Protein AF-A0A1H4XWS0-F1 (afdb_monomer_lite)

Organism: NCBI:txid1437360

Sequence (73 aa):
MTDTSRKRMPGAECSVSVMFVCEGCKTVYEASQIPLPATSHFRCELCDGIVHRWSGSYDYVQWKSFPRSWGGR

Foldseek 3Di:
DDDPPPPDDPPDPPFDWDWWAQPPPRKIKIWTKDQQFDFAFDADPPPRGTGDTDGGRIDTDDIDIDPPVPDDD

Secondary structure (DSSP, 8-state):
---------TT----EEEEEE-TTT--EEEEEEES--EEEEEE-TTT--EEEEEEES-EEEEEEEE-TTS---

Radius of gyration: 16.76 Å; chains: 1; bounding box: 35×31×52 Å

Structure (mmCIF, N/CA/C/O backbone):
data_AF-A0A1H4XWS0-F1
#
_entry.id   AF-A0A1H4XWS0-F1
#
loop_
_atom_site.group_PDB
_atom_site.id
_atom_site.type_symbol
_atom_site.label_atom_id
_atom_site.label_alt_id
_atom_site.label_comp_id
_atom_site.label_asym_id
_atom_site.label_entity_id
_atom_site.label_seq_id
_atom_site.pdbx_PDB_ins_code
_atom_site.Cartn_x
_atom_site.Cartn_y
_atom_site.Cartn_z
_atom_site.occupancy
_atom_site.B_iso_or_equiv
_atom_site.auth_seq_id
_atom_site.auth_comp_id
_atom_site.auth_asym_id
_atom_site.auth_atom_id
_atom_site.pdbx_PDB_model_num
ATOM 1 N N . MET A 1 1 ? 18.508 19.329 -35.467 1.00 39.34 1 MET A N 1
ATOM 2 C CA . MET A 1 1 ? 18.613 18.130 -34.610 1.00 39.34 1 MET A CA 1
ATOM 3 C C . MET A 1 1 ? 18.884 18.610 -33.191 1.00 39.34 1 MET A C 1
ATOM 5 O O . MET A 1 1 ? 20.025 18.912 -32.879 1.00 39.34 1 MET A O 1
ATOM 9 N N . THR A 1 2 ? 17.855 18.824 -32.372 1.00 45.03 2 THR A N 1
ATOM 10 C CA . THR A 1 2 ? 18.041 19.252 -30.975 1.00 45.03 2 THR A CA 1
ATOM 11 C C . THR A 1 2 ? 18.050 18.024 -30.076 1.00 45.03 2 THR A C 1
ATOM 13 O O . THR A 1 2 ? 17.006 17.451 -29.765 1.00 45.03 2 THR A O 1
ATOM 16 N N . ASP A 1 3 ? 19.262 17.617 -29.710 1.00 46.06 3 ASP A N 1
ATOM 17 C CA . ASP A 1 3 ? 19.566 16.636 -28.676 1.00 46.06 3 ASP A CA 1
ATOM 18 C C . ASP A 1 3 ? 18.967 17.104 -27.342 1.00 46.06 3 ASP A C 1
ATOM 20 O O . ASP A 1 3 ? 19.433 18.056 -26.719 1.00 46.06 3 ASP A O 1
ATOM 24 N N . THR A 1 4 ? 17.869 16.473 -26.926 1.00 56.31 4 THR A N 1
ATOM 25 C CA . THR A 1 4 ? 17.240 16.742 -25.627 1.00 56.31 4 THR A CA 1
ATOM 26 C C . THR A 1 4 ? 17.837 15.781 -24.609 1.00 56.31 4 THR A C 1
ATOM 28 O O . THR A 1 4 ? 17.167 14.884 -24.096 1.00 56.31 4 THR A O 1
ATOM 31 N N . SER A 1 5 ? 19.136 15.933 -24.352 1.00 57.34 5 SER A N 1
ATOM 32 C CA . SER A 1 5 ? 19.833 15.162 -23.331 1.00 57.34 5 SER A CA 1
ATOM 33 C C . SER A 1 5 ? 19.313 15.587 -21.957 1.00 57.34 5 SER A C 1
ATOM 35 O O . SER A 1 5 ? 19.709 16.611 -21.393 1.00 57.34 5 SER A O 1
ATOM 37 N N . ARG A 1 6 ? 18.350 14.821 -21.422 1.00 63.50 6 ARG A N 1
ATOM 38 C CA . ARG A 1 6 ? 17.953 14.904 -20.012 1.00 63.50 6 ARG A CA 1
ATOM 39 C C . ARG A 1 6 ? 19.196 14.598 -19.187 1.00 63.50 6 ARG A C 1
ATOM 41 O O . ARG A 1 6 ? 19.568 13.437 -19.029 1.00 63.50 6 ARG A O 1
ATOM 48 N N . LYS A 1 7 ? 19.827 15.648 -18.662 1.00 60.94 7 LYS A N 1
ATOM 49 C CA . LYS A 1 7 ? 20.876 15.544 -17.649 1.00 60.94 7 LYS A CA 1
ATOM 50 C C . LYS A 1 7 ? 20.310 14.720 -16.493 1.00 60.94 7 LYS A C 1
ATOM 52 O O . LYS A 1 7 ? 19.445 15.192 -15.759 1.00 60.94 7 LYS A O 1
ATOM 57 N N . ARG A 1 8 ? 20.750 13.465 -16.371 1.00 57.88 8 ARG A N 1
ATOM 58 C CA . ARG A 1 8 ? 20.517 12.665 -15.168 1.00 57.88 8 ARG A CA 1
ATOM 59 C C . ARG A 1 8 ? 21.225 13.403 -14.040 1.00 57.88 8 ARG A C 1
ATOM 61 O O . ARG A 1 8 ? 22.448 13.497 -14.065 1.00 57.88 8 ARG A O 1
ATOM 68 N N . MET A 1 9 ? 20.461 13.972 -13.113 1.00 58.34 9 MET A N 1
ATOM 69 C CA . MET A 1 9 ? 21.012 14.490 -11.866 1.00 58.34 9 MET A CA 1
ATOM 70 C C . MET A 1 9 ? 21.552 13.284 -11.088 1.00 58.34 9 MET A C 1
ATOM 72 O O . MET A 1 9 ? 20.760 12.414 -10.719 1.00 58.34 9 MET A O 1
ATOM 76 N N . PRO A 1 10 ? 22.872 13.163 -10.875 1.00 53.53 10 PRO A N 1
ATOM 77 C CA . PRO A 1 10 ? 23.404 12.124 -10.013 1.00 53.53 10 PRO A CA 1
ATOM 78 C C . PRO A 1 10 ? 23.105 12.542 -8.570 1.00 53.53 10 PRO A C 1
ATOM 80 O O . PRO A 1 10 ? 23.583 13.582 -8.127 1.00 53.53 10 PRO A O 1
ATOM 83 N N . GLY A 1 11 ? 22.292 11.762 -7.855 1.00 52.69 11 GLY A N 1
ATOM 84 C CA . GLY A 1 11 ? 22.094 11.931 -6.408 1.00 52.69 11 GLY A CA 1
ATOM 85 C C . GLY A 1 11 ? 20.677 12.256 -5.934 1.00 52.69 11 GLY A C 1
ATOM 86 O O . GLY A 1 11 ? 20.477 12.386 -4.733 1.00 52.69 11 GLY A O 1
ATOM 87 N N . ALA A 1 12 ? 19.689 12.342 -6.826 1.00 52.88 12 ALA A N 1
ATOM 88 C CA . ALA A 1 12 ? 18.281 12.340 -6.438 1.00 52.88 12 ALA A CA 1
ATOM 89 C C . ALA A 1 12 ? 17.609 11.102 -7.037 1.00 52.88 12 ALA A C 1
ATOM 91 O O . ALA A 1 12 ? 17.095 11.139 -8.155 1.00 52.88 12 ALA A O 1
ATOM 92 N N . GLU A 1 13 ? 17.623 9.984 -6.312 1.00 61.19 13 GLU A N 1
ATOM 93 C CA . GLU A 1 13 ? 16.570 8.990 -6.508 1.00 61.19 13 GLU A CA 1
ATOM 94 C C . GLU A 1 13 ? 15.262 9.685 -6.123 1.00 61.19 13 GLU A C 1
ATOM 96 O O . GLU A 1 13 ? 14.977 9.885 -4.946 1.00 61.19 13 GLU A O 1
ATOM 101 N N . CYS A 1 14 ? 14.502 10.159 -7.116 1.00 64.06 14 CYS A N 1
ATOM 102 C CA . CYS A 1 14 ? 13.154 10.663 -6.890 1.00 64.06 14 CYS A CA 1
ATOM 103 C C . CYS A 1 14 ? 12.294 9.488 -6.414 1.00 64.06 14 CYS A C 1
ATOM 105 O O . CYS A 1 14 ? 11.700 8.782 -7.228 1.00 64.06 14 CYS A O 1
ATOM 107 N N . SER A 1 15 ? 12.268 9.246 -5.105 1.00 76.69 15 SER A N 1
ATOM 108 C CA . SER A 1 15 ? 11.373 8.269 -4.503 1.00 76.69 15 SER A CA 1
ATOM 109 C C . SER A 1 15 ? 9.943 8.775 -4.655 1.00 76.69 15 SER A C 1
ATOM 111 O O . SER A 1 15 ? 9.622 9.891 -4.243 1.00 76.69 15 SER A O 1
ATOM 113 N N . VAL A 1 16 ? 9.084 7.968 -5.270 1.00 93.44 16 VAL A N 1
ATOM 114 C CA . VAL A 1 16 ? 7.666 8.291 -5.423 1.00 93.44 16 VAL A CA 1
ATOM 115 C C . VAL A 1 16 ? 6.944 7.822 -4.163 1.00 93.44 16 VAL A C 1
ATOM 117 O O . VAL A 1 16 ? 6.847 6.620 -3.930 1.00 93.44 16 VAL A O 1
ATOM 120 N N . SER A 1 17 ? 6.440 8.752 -3.351 1.00 95.44 17 SER A N 1
ATOM 121 C CA . SER A 1 17 ? 5.537 8.427 -2.237 1.00 95.44 17 SER A CA 1
ATOM 122 C C . SER A 1 17 ? 4.115 8.209 -2.756 1.00 95.44 17 SER A C 1
ATOM 124 O O . SER A 1 17 ? 3.593 9.024 -3.519 1.00 95.44 17 SER A O 1
ATOM 126 N N . VAL A 1 18 ? 3.469 7.127 -2.325 1.00 96.88 18 VAL A N 1
ATOM 127 C CA . VAL A 1 18 ? 2.091 6.772 -2.689 1.00 96.88 18 VAL A CA 1
ATOM 128 C C . VAL A 1 18 ? 1.259 6.601 -1.425 1.00 96.88 18 VAL A C 1
ATOM 130 O O . VAL A 1 18 ? 1.680 5.934 -0.482 1.00 96.88 18 VAL A O 1
ATOM 133 N N . MET A 1 19 ? 0.067 7.201 -1.417 1.00 97.56 19 MET A N 1
ATOM 134 C CA . MET A 1 19 ? -0.857 7.148 -0.286 1.00 97.56 19 MET A CA 1
ATOM 135 C C . MET A 1 19 ? -1.945 6.102 -0.526 1.00 97.56 19 MET A C 1
ATOM 137 O O . MET A 1 19 ? -2.622 6.124 -1.554 1.00 97.56 19 MET A O 1
ATOM 141 N N . PHE A 1 20 ? -2.151 5.227 0.451 1.00 97.19 20 PHE A N 1
ATOM 142 C CA . PHE A 1 20 ? -3.199 4.213 0.468 1.00 97.19 20 PHE A CA 1
ATOM 143 C C . PHE A 1 20 ? -4.101 4.405 1.684 1.00 97.19 20 PHE A C 1
ATOM 145 O O . PHE A 1 20 ? -3.664 4.872 2.733 1.00 97.19 20 PHE A O 1
ATOM 152 N N . VAL A 1 21 ? -5.371 4.023 1.569 1.00 96.69 21 VAL A N 1
ATOM 153 C CA . VAL A 1 21 ? -6.325 4.086 2.682 1.00 96.69 21 VAL A CA 1
ATOM 154 C C . VAL A 1 21 ? -6.845 2.685 2.954 1.00 96.69 21 VAL A C 1
ATOM 156 O O . VAL A 1 21 ? -7.365 2.033 2.055 1.00 96.69 21 VAL A O 1
ATOM 159 N N . CYS A 1 22 ? -6.734 2.227 4.201 1.00 96.75 22 CYS A N 1
ATOM 160 C CA . CYS A 1 22 ? -7.358 0.978 4.618 1.00 96.75 22 CYS A CA 1
ATOM 161 C C . CYS A 1 22 ? -8.883 1.102 4.532 1.00 96.75 22 CYS A C 1
ATOM 163 O O . CYS A 1 22 ? -9.480 1.954 5.193 1.00 96.75 22 CYS A O 1
ATOM 165 N N . GLU A 1 23 ? -9.543 0.232 3.772 1.00 95.56 23 GLU A N 1
ATOM 166 C CA . GLU A 1 23 ? -11.000 0.287 3.632 1.00 95.56 23 GLU A CA 1
ATOM 167 C C . GLU A 1 23 ? -11.745 -0.095 4.918 1.00 95.56 23 GLU A C 1
ATOM 169 O O . GLU A 1 23 ? -12.844 0.415 5.138 1.00 95.56 23 GLU A O 1
ATOM 174 N N . GLY A 1 24 ? -11.139 -0.915 5.784 1.00 94.50 24 GLY A N 1
ATOM 175 C CA . GLY A 1 24 ? -11.728 -1.357 7.051 1.00 94.50 24 GLY A CA 1
ATOM 176 C C . GLY A 1 24 ? -11.749 -0.262 8.120 1.00 94.50 24 GLY A C 1
ATOM 177 O O . GLY A 1 24 ? -12.812 0.201 8.521 1.00 94.50 24 GLY A O 1
ATOM 178 N N . CYS A 1 25 ? -10.574 0.182 8.577 1.00 94.00 25 CYS A N 1
ATOM 179 C CA . CYS A 1 25 ? -10.447 1.131 9.695 1.00 94.00 25 CYS A CA 1
ATOM 180 C C . CYS A 1 25 ? -10.141 2.581 9.277 1.00 94.00 25 CYS A C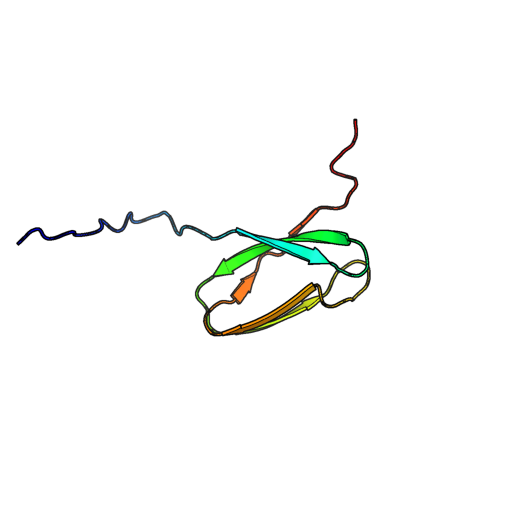 1
ATOM 182 O O . CYS A 1 25 ? -10.039 3.459 10.132 1.00 94.00 25 CYS A O 1
ATOM 184 N N . LYS A 1 26 ? -10.002 2.850 7.969 1.00 94.06 26 LYS A N 1
ATOM 185 C CA . LYS A 1 26 ? -9.726 4.180 7.386 1.00 94.06 26 LYS A CA 1
ATOM 186 C C . LYS A 1 26 ? -8.385 4.810 7.781 1.00 94.06 26 LYS A C 1
ATOM 188 O O . LYS A 1 26 ? -8.190 6.003 7.551 1.00 94.06 26 LYS A O 1
ATOM 193 N N . THR A 1 27 ? -7.455 4.030 8.328 1.00 94.81 27 THR A N 1
ATOM 194 C CA . THR A 1 27 ? -6.065 4.464 8.518 1.00 94.81 27 THR A CA 1
ATOM 19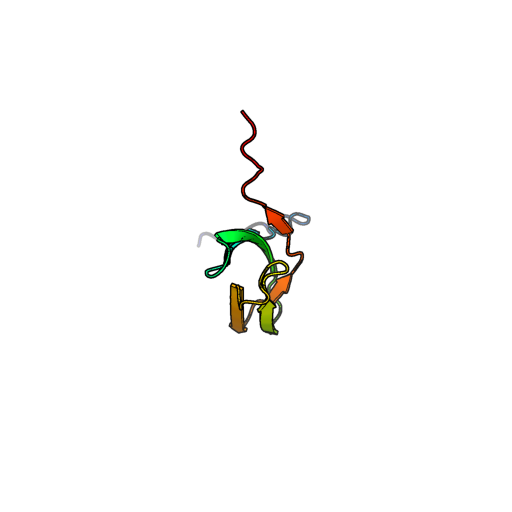5 C C . THR A 1 27 ? -5.401 4.710 7.171 1.00 94.81 27 THR A C 1
ATOM 197 O O . THR A 1 27 ? -5.554 3.917 6.239 1.00 94.81 27 THR A O 1
ATOM 200 N N . VAL A 1 28 ? -4.673 5.820 7.082 1.00 96.25 28 VAL A N 1
ATOM 201 C CA . VAL A 1 28 ? -3.914 6.204 5.893 1.00 96.25 28 VAL A CA 1
ATOM 202 C C . VAL A 1 28 ? -2.501 5.643 6.011 1.00 96.25 28 VAL A C 1
ATOM 204 O O . VAL A 1 28 ? -1.914 5.672 7.090 1.00 96.25 28 VAL A O 1
ATOM 207 N N . TYR A 1 29 ? -1.962 5.144 4.907 1.00 97.06 29 TYR A N 1
ATOM 208 C CA . TYR A 1 29 ? -0.602 4.646 4.796 1.00 97.06 29 TYR A CA 1
ATOM 209 C C . TYR A 1 29 ? 0.142 5.386 3.687 1.00 97.06 29 TYR A C 1
ATOM 211 O O . TYR A 1 29 ? -0.402 5.563 2.602 1.00 97.06 29 TYR A O 1
ATOM 219 N N . GLU A 1 30 ? 1.383 5.777 3.946 1.00 97.31 30 GLU A N 1
ATOM 220 C CA . GLU A 1 30 ? 2.345 6.193 2.921 1.00 97.31 30 GLU A CA 1
ATOM 221 C C . GLU A 1 30 ? 3.288 5.024 2.634 1.00 97.31 30 GLU A C 1
ATOM 223 O O . GLU A 1 30 ? 3.756 4.375 3.571 1.00 97.31 30 GLU A O 1
ATOM 228 N N . ALA A 1 31 ? 3.589 4.772 1.363 1.00 97.69 31 ALA A N 1
ATOM 229 C CA . ALA A 1 31 ? 4.620 3.831 0.940 1.00 97.69 31 ALA A CA 1
ATOM 230 C C . ALA A 1 31 ? 5.533 4.459 -0.118 1.00 97.69 31 ALA A C 1
ATOM 232 O O . ALA A 1 31 ? 5.080 5.234 -0.963 1.00 97.69 31 ALA A O 1
ATOM 233 N N . SER A 1 32 ? 6.804 4.070 -0.108 1.00 96.50 32 SER A N 1
ATOM 234 C CA . SER A 1 32 ? 7.772 4.410 -1.150 1.00 96.50 32 SER A CA 1
ATOM 235 C C . SER A 1 32 ? 7.647 3.412 -2.299 1.00 96.50 32 SER A C 1
ATOM 237 O O . SER A 1 32 ? 7.851 2.213 -2.105 1.00 96.50 32 SER A O 1
ATOM 239 N N . GLN A 1 33 ? 7.339 3.891 -3.500 1.00 96.06 33 GLN A N 1
ATOM 240 C CA . GLN A 1 33 ? 7.351 3.085 -4.715 1.00 96.06 33 GLN A CA 1
ATOM 241 C C . GLN A 1 33 ? 8.774 3.015 -5.284 1.00 96.06 33 GLN A C 1
ATOM 243 O O . GLN A 1 33 ? 9.403 4.045 -5.537 1.00 96.06 33 GLN A O 1
ATOM 248 N N . ILE A 1 34 ? 9.256 1.797 -5.534 1.00 94.81 34 ILE A N 1
ATOM 249 C CA . ILE A 1 34 ? 10.566 1.535 -6.145 1.00 94.81 34 ILE A CA 1
ATOM 250 C C . ILE A 1 34 ? 10.414 0.678 -7.412 1.00 94.81 34 ILE A C 1
ATOM 252 O O . ILE A 1 34 ? 9.528 -0.178 -7.460 1.00 94.81 34 ILE A O 1
ATOM 256 N N . PRO A 1 35 ? 11.245 0.880 -8.456 1.00 94.44 35 PRO A N 1
ATOM 257 C CA . PRO A 1 35 ? 11.198 0.100 -9.694 1.00 94.44 35 PRO A CA 1
ATOM 258 C C . PRO A 1 35 ? 11.827 -1.289 -9.495 1.00 94.44 35 PRO A C 1
ATOM 260 O O . PRO A 1 35 ? 12.909 -1.582 -10.002 1.00 94.44 35 PRO A O 1
ATOM 263 N N . LEU A 1 36 ? 11.146 -2.135 -8.726 1.00 93.25 36 LEU A N 1
ATOM 264 C CA . LEU A 1 36 ? 11.516 -3.516 -8.447 1.00 93.25 36 LEU A CA 1
ATOM 265 C C . LEU A 1 36 ? 10.317 -4.415 -8.768 1.00 93.25 36 LEU A C 1
ATOM 267 O O . LEU A 1 36 ? 9.290 -4.296 -8.103 1.00 93.25 36 LEU A O 1
ATOM 271 N N . PRO A 1 37 ? 10.406 -5.307 -9.767 1.00 95.56 37 PRO A N 1
ATOM 272 C CA . PRO A 1 37 ? 9.299 -6.193 -10.079 1.00 95.56 37 PRO A CA 1
ATOM 273 C C . PRO A 1 37 ? 8.928 -7.092 -8.895 1.00 95.56 37 PRO A C 1
ATOM 275 O O . PRO A 1 37 ? 9.763 -7.848 -8.399 1.00 95.56 37 PRO A O 1
ATOM 278 N N . ALA A 1 38 ? 7.672 -7.020 -8.460 1.00 96.50 38 ALA A N 1
ATOM 279 C CA . ALA A 1 38 ? 7.181 -7.731 -7.287 1.00 96.50 38 ALA A CA 1
ATOM 280 C C . ALA A 1 38 ? 5.710 -8.134 -7.447 1.00 96.50 38 ALA A C 1
ATOM 282 O O . ALA A 1 38 ? 4.937 -7.513 -8.181 1.00 96.50 38 ALA A O 1
ATOM 283 N N . THR A 1 39 ? 5.323 -9.199 -6.746 1.00 98.31 39 THR A N 1
ATOM 284 C CA . THR A 1 39 ? 3.923 -9.585 -6.536 1.00 98.31 39 THR A CA 1
ATOM 285 C C . THR A 1 39 ? 3.720 -9.794 -5.050 1.00 98.31 39 THR A C 1
ATOM 287 O O . THR A 1 39 ? 4.232 -10.755 -4.480 1.00 98.31 39 THR A O 1
ATOM 290 N N . SER A 1 40 ? 3.026 -8.859 -4.411 1.00 98.19 40 SER A N 1
ATOM 291 C CA . SER A 1 40 ? 2.885 -8.838 -2.960 1.00 98.19 40 SER A CA 1
ATOM 292 C C . SER A 1 40 ? 1.609 -8.105 -2.539 1.00 98.19 40 SER A C 1
ATOM 294 O O . SER A 1 40 ? 0.780 -7.698 -3.359 1.00 98.19 40 SER A O 1
ATOM 296 N N . HIS A 1 41 ? 1.406 -8.011 -1.233 1.00 98.19 41 HIS A N 1
ATOM 297 C CA . HIS A 1 41 ? 0.313 -7.275 -0.626 1.00 98.19 41 HIS A CA 1
ATOM 298 C C . HIS A 1 41 ? 0.760 -6.670 0.699 1.00 98.19 41 HIS A C 1
ATOM 300 O O . HIS A 1 41 ? 1.665 -7.178 1.359 1.00 98.19 41 HIS A O 1
ATOM 306 N N . PHE A 1 42 ? 0.067 -5.615 1.105 1.00 98.31 42 PHE A N 1
ATOM 307 C CA . PHE A 1 42 ? 0.217 -5.000 2.412 1.00 98.31 42 PHE A CA 1
ATOM 308 C C . PHE A 1 42 ? -1.100 -5.105 3.181 1.00 98.31 42 PHE A C 1
ATOM 310 O O . PHE A 1 42 ? -2.181 -4.835 2.638 1.00 98.31 42 PHE A O 1
ATOM 317 N N . ARG A 1 43 ? -1.005 -5.522 4.445 1.00 98.31 43 ARG A N 1
ATOM 318 C CA . ARG A 1 43 ? -2.140 -5.631 5.364 1.00 98.31 43 ARG A CA 1
ATOM 319 C C . ARG A 1 43 ? -2.116 -4.494 6.362 1.00 98.31 43 ARG A C 1
ATOM 321 O O . ARG A 1 43 ? -1.062 -4.058 6.807 1.00 98.31 43 ARG A O 1
ATOM 328 N N . CYS A 1 44 ? -3.302 -4.033 6.722 1.00 97.12 44 CYS A N 1
ATOM 329 C CA . CYS A 1 44 ? -3.472 -3.022 7.737 1.00 97.12 44 CYS A CA 1
ATOM 330 C C . CYS A 1 44 ? -3.052 -3.581 9.094 1.00 97.12 44 CYS A C 1
ATOM 332 O O . CYS A 1 44 ? -3.630 -4.546 9.580 1.00 97.12 44 CYS A O 1
ATOM 334 N N . GLU A 1 45 ? -2.122 -2.900 9.745 1.00 95.62 45 GLU A N 1
ATOM 335 C CA . GLU A 1 45 ? -1.613 -3.261 11.072 1.00 95.62 45 GLU A CA 1
ATOM 336 C C . GLU A 1 45 ? -2.684 -3.196 12.178 1.00 95.62 45 GLU A C 1
ATOM 338 O O . GLU A 1 45 ? -2.497 -3.769 13.245 1.00 95.62 45 GLU A O 1
ATOM 343 N N . LEU A 1 46 ? -3.811 -2.509 11.941 1.00 94.06 46 LEU A N 1
ATOM 344 C CA . LEU A 1 46 ? -4.872 -2.330 12.941 1.00 94.06 46 LEU A CA 1
ATOM 345 C C . LEU A 1 46 ? -6.029 -3.323 12.813 1.00 94.06 46 LEU A C 1
ATOM 347 O O . LEU A 1 46 ? -6.623 -3.693 13.819 1.00 94.06 46 LEU A O 1
ATOM 351 N N . CYS A 1 47 ? -6.412 -3.694 11.589 1.00 95.69 47 CYS A N 1
ATOM 352 C CA . CYS A 1 47 ? -7.594 -4.532 11.353 1.00 95.69 47 CYS A CA 1
ATOM 353 C C . CYS A 1 47 ? -7.323 -5.752 10.465 1.00 95.69 47 CYS A C 1
ATOM 355 O O . CYS A 1 47 ? -8.274 -6.401 10.043 1.00 95.69 47 CYS A O 1
ATOM 357 N N . ASP A 1 48 ? -6.056 -6.011 10.122 1.00 96.88 48 ASP A N 1
ATOM 358 C CA . ASP A 1 48 ? -5.568 -7.099 9.253 1.00 96.88 48 ASP A CA 1
ATOM 359 C C . ASP A 1 48 ? -6.183 -7.145 7.834 1.00 96.88 48 ASP A C 1
ATOM 361 O O . ASP A 1 48 ? -5.920 -8.041 7.034 1.00 96.88 48 ASP A O 1
ATOM 365 N N . GLY A 1 49 ? -6.981 -6.137 7.470 1.00 96.75 49 GLY A N 1
ATOM 366 C CA . GLY A 1 49 ? -7.565 -6.001 6.138 1.00 96.75 49 GLY A CA 1
ATOM 367 C C . GLY A 1 49 ? -6.502 -5.701 5.081 1.00 96.75 49 GLY A C 1
ATOM 368 O O . GLY A 1 49 ? -5.518 -5.014 5.356 1.00 96.75 49 GLY A O 1
ATOM 369 N N . ILE A 1 50 ? -6.701 -6.175 3.849 1.00 98.00 50 ILE A N 1
ATOM 370 C CA . ILE A 1 50 ? -5.799 -5.857 2.733 1.00 98.00 50 ILE A CA 1
ATOM 371 C C . ILE A 1 50 ? -5.950 -4.373 2.382 1.00 98.00 50 ILE A C 1
ATOM 373 O O . ILE A 1 50 ? -7.031 -3.928 2.008 1.00 98.00 50 ILE A O 1
ATOM 377 N N . VAL A 1 51 ? -4.856 -3.617 2.486 1.00 98.00 51 VAL A N 1
ATOM 378 C CA . VAL A 1 51 ? -4.801 -2.199 2.093 1.00 98.00 51 VAL A CA 1
ATOM 379 C C . VAL A 1 51 ? -4.512 -2.081 0.604 1.00 98.00 51 VAL A C 1
ATOM 381 O O . VAL A 1 51 ? -5.141 -1.299 -0.102 1.00 98.00 51 VAL A O 1
ATOM 384 N N . HIS A 1 52 ? -3.550 -2.864 0.118 1.00 98.12 52 HIS A N 1
ATOM 385 C CA . HIS A 1 52 ? -3.179 -2.881 -1.287 1.00 98.12 52 HIS A CA 1
ATOM 386 C C . HIS A 1 52 ? -2.594 -4.240 -1.675 1.00 98.12 52 HIS A C 1
ATOM 388 O O . HIS A 1 52 ? -1.889 -4.872 -0.888 1.00 98.12 52 HIS A O 1
ATOM 394 N N . ARG A 1 53 ? -2.875 -4.679 -2.903 1.00 98.12 53 ARG A N 1
ATOM 395 C CA . ARG A 1 53 ? -2.282 -5.861 -3.538 1.00 98.12 53 ARG A CA 1
ATOM 396 C C . ARG A 1 53 ? -1.782 -5.453 -4.914 1.00 98.12 53 ARG A C 1
ATOM 398 O O . ARG A 1 53 ? -2.532 -4.831 -5.664 1.00 98.12 53 ARG A O 1
ATOM 405 N N . TRP A 1 54 ? -0.555 -5.834 -5.243 1.00 97.75 54 TRP A N 1
ATOM 406 C CA . TRP A 1 54 ? 0.087 -5.473 -6.500 1.00 97.75 54 TRP A CA 1
ATOM 407 C C . TRP A 1 54 ? 0.769 -6.670 -7.151 1.00 97.75 54 TRP A C 1
ATOM 409 O O . TRP A 1 54 ? 1.159 -7.642 -6.504 1.00 97.75 54 TRP A O 1
ATOM 419 N N . SER A 1 55 ? 0.913 -6.559 -8.463 1.00 97.81 55 SER A N 1
ATOM 420 C CA . SER A 1 55 ? 1.750 -7.403 -9.304 1.00 97.81 55 SER A CA 1
ATOM 421 C C . SER A 1 55 ? 2.241 -6.535 -10.454 1.00 97.81 55 SER A C 1
ATOM 423 O O . SER A 1 55 ? 1.415 -5.911 -11.125 1.00 97.81 55 SER A O 1
ATOM 425 N N . GLY A 1 56 ? 3.545 -6.469 -10.697 1.00 95.38 56 GLY A N 1
ATOM 426 C CA . GLY A 1 56 ? 4.066 -5.695 -11.821 1.00 95.38 56 GLY A CA 1
A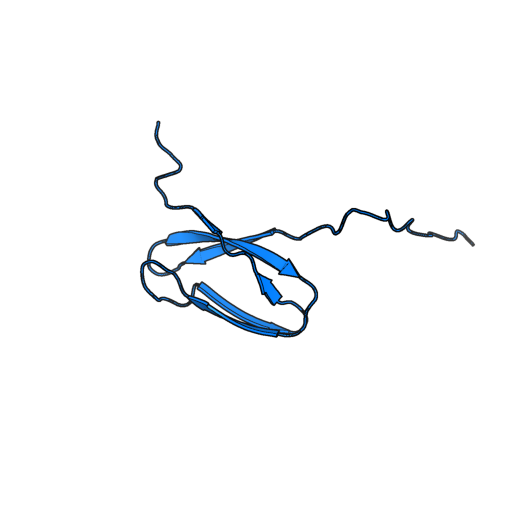TOM 427 C C . GLY A 1 56 ? 5.493 -5.227 -11.615 1.00 95.38 56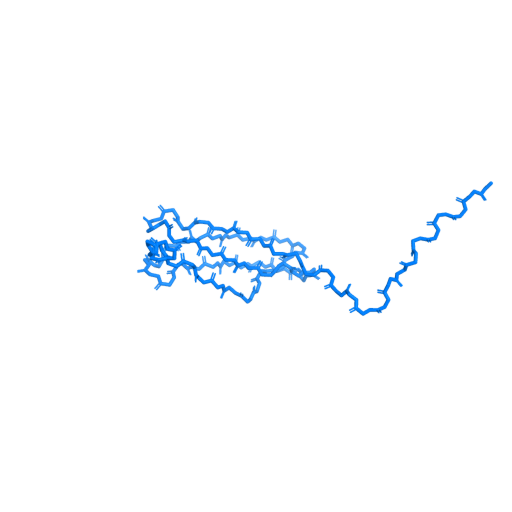 GLY A C 1
ATOM 428 O O . GLY A 1 56 ? 6.270 -5.878 -10.928 1.00 95.38 56 GLY A O 1
ATOM 429 N N . SER A 1 57 ? 5.826 -4.096 -12.233 1.00 96.31 57 SER A N 1
ATOM 430 C CA . SER A 1 57 ? 7.192 -3.562 -12.323 1.00 96.31 57 SER A CA 1
ATOM 431 C C . SER A 1 57 ? 7.671 -2.788 -11.094 1.00 96.31 57 SER A C 1
ATOM 433 O O . SER A 1 57 ? 8.795 -2.288 -11.103 1.00 96.31 57 SER A O 1
ATOM 435 N N . TYR A 1 58 ? 6.823 -2.644 -10.078 1.00 95.69 58 TYR A N 1
ATOM 436 C CA . TYR A 1 58 ? 7.105 -1.836 -8.900 1.00 95.69 58 TYR A CA 1
ATOM 437 C C . TYR A 1 58 ? 6.824 -2.610 -7.624 1.00 95.69 58 TYR A C 1
ATOM 439 O O . TYR A 1 58 ? 5.886 -3.413 -7.568 1.00 95.69 58 TYR A O 1
ATOM 447 N N . ASP A 1 59 ? 7.602 -2.279 -6.601 1.00 96.44 59 ASP A N 1
ATOM 448 C CA . ASP A 1 59 ? 7.359 -2.688 -5.231 1.00 96.44 59 ASP A CA 1
ATOM 449 C C . ASP A 1 59 ? 7.059 -1.464 -4.368 1.00 96.44 59 ASP A C 1
ATOM 4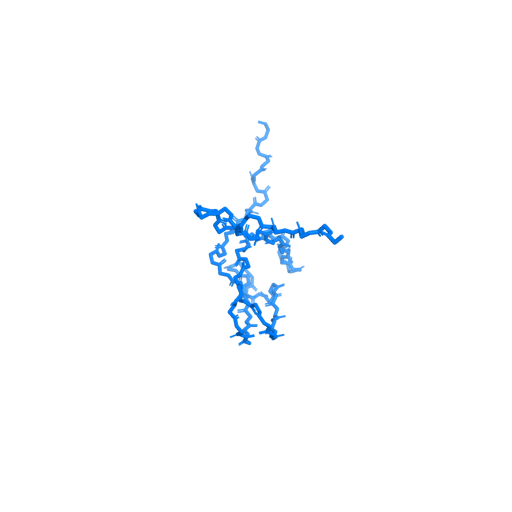51 O O . ASP A 1 59 ? 7.427 -0.333 -4.706 1.00 96.44 59 ASP A O 1
ATOM 455 N N . TYR A 1 60 ? 6.371 -1.704 -3.259 1.00 97.12 60 TYR A N 1
ATOM 456 C CA . TYR A 1 60 ? 5.949 -0.680 -2.317 1.00 97.12 60 TYR A CA 1
ATOM 457 C C . TYR A 1 60 ? 6.530 -1.022 -0.952 1.00 97.12 60 TYR A C 1
ATOM 459 O O . TYR A 1 60 ? 6.173 -2.029 -0.337 1.00 97.12 60 TYR A O 1
ATOM 467 N N . VAL A 1 61 ? 7.445 -0.182 -0.483 1.00 95.69 61 VAL A N 1
ATOM 468 C CA . VAL A 1 61 ? 8.250 -0.420 0.720 1.00 95.69 61 VAL A CA 1
ATOM 469 C C . VAL A 1 61 ? 8.106 0.731 1.713 1.00 95.69 61 VAL A C 1
ATOM 471 O O . VAL A 1 61 ? 7.479 1.746 1.419 1.00 95.69 61 VAL A O 1
ATOM 474 N N . GLN A 1 62 ? 8.709 0.585 2.898 1.00 95.75 62 GLN A N 1
ATOM 475 C CA . GLN A 1 62 ? 8.775 1.641 3.922 1.00 95.75 62 GLN A CA 1
ATOM 476 C C . GLN A 1 62 ? 7.400 2.191 4.339 1.00 95.75 62 GLN A C 1
ATOM 478 O O . GLN A 1 62 ? 7.232 3.397 4.516 1.00 95.75 62 GLN A O 1
ATOM 483 N N . TRP A 1 63 ? 6.427 1.296 4.501 1.00 96.88 63 TRP A N 1
ATOM 484 C CA . TRP A 1 63 ? 5.066 1.635 4.901 1.00 96.88 63 TRP A CA 1
ATOM 485 C C . TRP A 1 63 ? 5.044 2.403 6.229 1.00 96.88 63 TRP A C 1
ATOM 487 O O . TRP A 1 63 ? 5.638 1.970 7.217 1.00 96.88 63 TRP A O 1
ATOM 497 N N . LYS A 1 64 ? 4.349 3.544 6.253 1.00 95.88 64 LYS A N 1
ATOM 498 C CA . LYS A 1 64 ? 4.125 4.369 7.450 1.00 95.88 64 LYS A CA 1
ATOM 499 C C . LYS A 1 64 ? 2.641 4.640 7.622 1.00 95.88 64 LYS A C 1
ATOM 501 O O . LYS A 1 64 ? 1.995 5.119 6.695 1.00 95.88 64 LYS A O 1
ATOM 506 N N . SER A 1 65 ? 2.102 4.368 8.807 1.00 94.75 65 SER A N 1
ATOM 507 C CA . SER A 1 65 ? 0.706 4.667 9.132 1.00 94.75 65 SER A CA 1
ATOM 508 C C . SER A 1 65 ? 0.534 6.090 9.668 1.00 94.75 65 SER A C 1
ATOM 510 O O . SER A 1 65 ? 1.306 6.530 10.521 1.00 94.75 65 SER A O 1
ATOM 512 N N . PHE A 1 66 ? -0.541 6.757 9.262 1.00 89.94 66 PHE A N 1
ATOM 513 C CA . PHE A 1 66 ? -0.986 8.047 9.779 1.00 89.94 66 PHE A CA 1
ATOM 514 C C . PHE A 1 66 ? -2.318 7.814 10.503 1.00 89.94 66 PHE A C 1
ATOM 516 O O . PHE A 1 66 ? -3.379 7.804 9.864 1.00 89.94 66 PHE A O 1
ATOM 523 N N . PRO A 1 67 ? -2.298 7.546 11.822 1.00 72.31 67 PRO A N 1
ATOM 524 C CA . PRO A 1 67 ? -3.530 7.396 12.579 1.00 72.31 67 PRO A CA 1
ATOM 525 C C . PRO A 1 67 ? -4.337 8.696 12.513 1.00 72.31 67 PRO A C 1
ATOM 527 O O . PRO A 1 67 ? -3.784 9.796 12.524 1.00 72.31 67 PRO A O 1
ATOM 530 N N . ARG A 1 68 ? -5.671 8.577 12.482 1.00 67.50 68 ARG A N 1
ATOM 531 C CA . ARG A 1 68 ? -6.603 9.721 12.404 1.00 67.50 68 ARG A CA 1
ATOM 532 C C . ARG A 1 68 ? -6.420 10.772 13.509 1.00 67.50 68 ARG A C 1
ATOM 534 O O . ARG A 1 68 ? -6.969 11.860 13.391 1.00 67.50 68 ARG A O 1
ATOM 541 N N . SER A 1 69 ? -5.661 10.473 14.561 1.00 66.75 69 SER A N 1
ATOM 542 C CA . SER A 1 69 ? -5.298 11.423 15.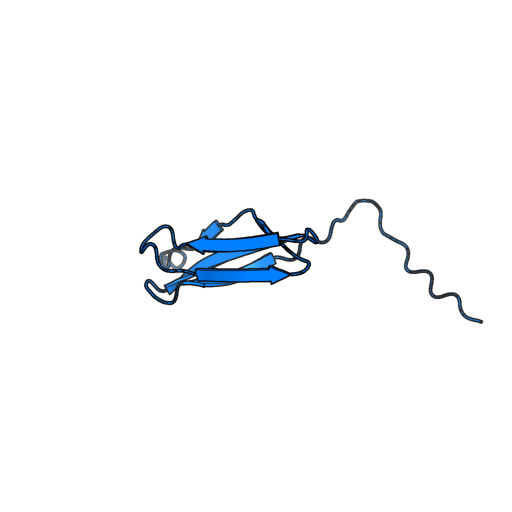613 1.00 66.75 69 SER A CA 1
ATOM 543 C C . SER A 1 69 ? -4.266 12.475 15.186 1.00 66.75 69 SER A C 1
ATOM 545 O O . SER A 1 69 ? -3.965 13.358 15.986 1.00 66.75 69 SER A O 1
ATOM 547 N N . TRP A 1 70 ? -3.756 12.453 13.947 1.00 55.53 70 TRP A N 1
ATOM 548 C CA . TRP A 1 70 ? -2.928 13.531 13.378 1.00 55.53 70 TRP A CA 1
ATOM 549 C C . TRP A 1 70 ? -3.770 14.757 12.966 1.00 55.53 70 TRP A C 1
ATOM 551 O O . TRP A 1 70 ? -3.753 15.239 11.839 1.00 55.53 70 TRP A O 1
ATOM 561 N N . GLY A 1 71 ? -4.560 15.222 13.925 1.00 53.72 71 GLY A N 1
ATOM 562 C CA . GLY A 1 71 ? -5.502 16.330 13.853 1.00 53.72 71 GLY A CA 1
ATOM 563 C C . GLY A 1 71 ? -5.936 16.706 15.268 1.00 53.72 71 GLY A C 1
ATOM 564 O O . GLY A 1 71 ? -7.122 16.843 15.555 1.00 53.72 71 GLY A O 1
ATOM 565 N N . GLY A 1 72 ? -4.978 16.762 16.195 1.00 52.44 72 GLY A N 1
ATOM 566 C CA . GLY A 1 72 ? -5.185 17.374 17.499 1.00 52.44 72 GLY A CA 1
ATOM 567 C C . GLY A 1 72 ? -5.101 18.887 17.342 1.00 52.44 72 GLY A C 1
ATOM 568 O O . GLY A 1 72 ? -4.010 19.372 17.082 1.00 52.44 72 GLY A O 1
ATOM 569 N N . ARG A 1 73 ? -6.271 19.538 17.438 1.00 47.47 73 ARG A N 1
ATOM 570 C CA . ARG A 1 73 ? -6.550 20.971 17.675 1.00 47.47 73 ARG A CA 1
ATOM 571 C C . ARG A 1 73 ? -5.407 21.970 17.500 1.00 47.47 73 ARG A C 1
ATOM 573 O O . ARG A 1 73 ? -4.473 21.942 18.327 1.00 47.47 73 ARG A O 1
#

pLDDT: mean 84.51, std 18.53, range [39.34, 98.31]